Protein AF-A0A4R5F0Q5-F1 (afdb_monomer)

Secondary structure (DSSP, 8-state):
-----HHHHHHHHHHHHTT----TT--HHHHHHHHHHHHHHHHHHHHH-SS--------------S-PPPPSEEEEEE--TT-EEETTEEE-SS-EEEEGGGS-HHHHHHHHT-TTSEEEEEE------

Mean predicted aligned error: 18.65 Å

pLDDT: mean 73.97, std 16.27, range [37.03, 89.62]

Foldseek 3Di:
DPDDPPLQVVLVVLCVVLVNDDDPPDDSVVSNVSSVVSVVVVVVVVVVPPDDDDDDDDPPDDPPDPPDPDQQKKKWKAADQVWDDAPNDIHHRDIDIGRVVNADPVRVCRRVVDPRMDIDMDGDPSPPD

Nearest PDB structures (foldseek):
  8yqt-assembly1_J  TM=2.296E-01  e=1.063E+00  African swine fever virus
  7eyd-assembly1_N1  TM=4.044E-01  e=6.297E+00  Nostoc sp. PCC 7120 = FACHB-418
  8q6o-assembly1_G  TM=2.736E-01  e=4.583E+00  Xenopus laevis

Structure (mmCIF, N/CA/C/O backbone):
data_AF-A0A4R5F0Q5-F1
#
_entry.id   AF-A0A4R5F0Q5-F1
#
loop_
_atom_site.group_PDB
_atom_site.id
_atom_site.type_symbol
_atom_site.label_atom_id
_atom_site.label_alt_id
_atom_site.label_comp_id
_atom_site.label_asym_id
_atom_site.label_entity_id
_atom_site.label_seq_id
_atom_site.pdbx_PDB_ins_code
_atom_site.Cartn_x
_atom_site.Cartn_y
_atom_site.Cartn_z
_atom_site.occupancy
_atom_site.B_iso_or_equiv
_atom_site.auth_seq_id
_atom_site.auth_comp_id
_atom_site.auth_asym_id
_atom_site.auth_atom_id
_atom_site.pdbx_PDB_model_num
ATOM 1 N N . MET A 1 1 ? 0.676 46.590 -4.487 1.00 43.91 1 MET A N 1
ATOM 2 C CA . MET A 1 1 ? 1.386 45.470 -5.131 1.00 43.91 1 MET A CA 1
ATOM 3 C C . MET A 1 1 ? 2.520 45.121 -4.191 1.00 43.91 1 MET A C 1
ATOM 5 O O . MET A 1 1 ? 3.471 45.879 -4.138 1.00 43.91 1 MET A O 1
ATOM 9 N N . ALA A 1 2 ? 2.325 44.136 -3.313 1.00 48.00 2 ALA A N 1
ATOM 10 C CA . ALA A 1 2 ? 3.338 43.789 -2.321 1.00 48.00 2 ALA A CA 1
ATOM 11 C C . ALA A 1 2 ? 4.370 42.892 -3.002 1.00 48.00 2 ALA A C 1
ATOM 13 O O . ALA A 1 2 ? 4.020 41.847 -3.553 1.00 48.00 2 ALA A O 1
ATOM 14 N N . GLU A 1 3 ? 5.596 43.390 -3.038 1.00 55.53 3 GLU A N 1
ATOM 15 C CA . GLU A 1 3 ? 6.755 42.827 -3.711 1.00 55.53 3 GLU A CA 1
ATOM 16 C C . GLU A 1 3 ? 7.048 41.437 -3.138 1.00 55.53 3 GLU A C 1
ATOM 18 O O . GLU A 1 3 ? 7.579 41.294 -2.038 1.00 55.53 3 GLU A O 1
ATOM 23 N N . LYS A 1 4 ? 6.652 40.389 -3.868 1.00 63.31 4 LYS A N 1
ATOM 24 C CA . LYS A 1 4 ? 7.186 39.049 -3.630 1.00 63.31 4 LYS A CA 1
ATOM 25 C C . LYS A 1 4 ? 8.681 39.121 -3.936 1.00 63.31 4 LYS A C 1
ATOM 27 O O . LYS A 1 4 ? 9.042 39.487 -5.052 1.00 63.31 4 LYS A O 1
ATOM 32 N N . SER A 1 5 ? 9.526 38.787 -2.968 1.00 72.00 5 SER A N 1
ATOM 33 C CA . SER A 1 5 ? 10.973 38.697 -3.174 1.00 72.00 5 SER A CA 1
ATOM 34 C C . SER A 1 5 ? 11.274 37.753 -4.343 1.00 72.00 5 SER A C 1
ATOM 36 O O . SER A 1 5 ? 10.638 36.705 -4.458 1.00 72.00 5 SER A O 1
ATOM 38 N N . GLU A 1 6 ? 12.237 38.099 -5.197 1.00 78.19 6 GLU A N 1
ATOM 39 C CA . GLU A 1 6 ? 12.574 37.339 -6.416 1.00 78.19 6 GLU A CA 1
ATOM 40 C C . GLU A 1 6 ? 12.812 35.848 -6.119 1.00 78.19 6 GLU A C 1
ATOM 42 O O . GLU A 1 6 ? 12.262 34.985 -6.799 1.00 78.19 6 GLU A O 1
ATOM 47 N N . ALA A 1 7 ? 13.479 35.551 -4.999 1.00 77.56 7 ALA A N 1
ATOM 48 C CA . ALA A 1 7 ? 13.710 34.190 -4.513 1.00 77.56 7 ALA A CA 1
ATOM 49 C C . ALA A 1 7 ? 12.417 33.371 -4.314 1.00 77.56 7 ALA A C 1
ATOM 51 O O . ALA A 1 7 ? 12.376 32.175 -4.596 1.00 77.56 7 ALA A O 1
ATOM 52 N N . ARG A 1 8 ? 11.325 34.001 -3.862 1.00 82.19 8 ARG A N 1
ATOM 53 C CA . ARG A 1 8 ? 10.027 33.331 -3.691 1.00 82.19 8 ARG A CA 1
ATOM 54 C C . ARG A 1 8 ? 9.367 33.054 -5.040 1.00 82.19 8 ARG A C 1
ATOM 56 O O . ARG A 1 8 ? 8.777 31.994 -5.215 1.00 82.19 8 ARG A O 1
ATOM 63 N N . ILE A 1 9 ? 9.501 33.961 -6.007 1.00 83.69 9 ILE A N 1
ATOM 64 C CA . ILE A 1 9 ? 8.962 33.785 -7.366 1.00 83.69 9 ILE A CA 1
ATOM 65 C C . ILE A 1 9 ? 9.671 32.626 -8.079 1.00 83.69 9 ILE A C 1
ATOM 67 O O . ILE A 1 9 ? 9.016 31.816 -8.736 1.00 83.69 9 ILE A O 1
ATOM 71 N N . GLU A 1 10 ? 10.989 32.507 -7.924 1.00 85.25 10 GLU A N 1
ATOM 72 C CA . GLU A 1 10 ? 11.766 31.400 -8.492 1.00 85.25 10 GLU A CA 1
ATOM 73 C C . GLU A 1 10 ? 11.351 30.048 -7.901 1.00 85.25 10 GLU A C 1
ATOM 75 O O . GLU A 1 10 ? 11.159 29.083 -8.643 1.00 85.25 10 GLU A O 1
ATOM 80 N N . LEU A 1 11 ? 11.150 29.984 -6.580 1.00 83.12 11 LEU A N 1
ATOM 81 C CA . LEU A 1 11 ? 10.667 28.779 -5.908 1.00 83.12 11 LEU A CA 1
ATOM 82 C C . LEU A 1 11 ? 9.247 28.405 -6.343 1.00 83.12 11 LEU A C 1
ATOM 84 O O . LEU A 1 11 ? 8.992 27.239 -6.627 1.00 83.12 11 LEU A O 1
ATOM 88 N N . GLU A 1 12 ? 8.336 29.375 -6.462 1.00 84.50 12 GLU A N 1
ATOM 89 C CA . GLU A 1 12 ? 6.975 29.138 -6.965 1.00 84.50 12 GLU A CA 1
ATOM 90 C C . GLU A 1 12 ? 6.999 28.666 -8.427 1.0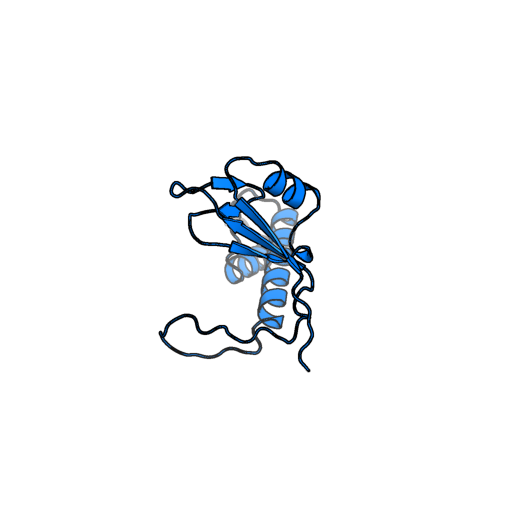0 84.50 12 GLU A C 1
ATOM 92 O O . GLU A 1 12 ? 6.284 27.735 -8.786 1.00 84.50 12 GLU A O 1
ATOM 97 N N . THR A 1 13 ? 7.864 29.242 -9.265 1.00 87.62 13 THR A N 1
ATOM 98 C CA . THR A 1 13 ? 8.016 28.847 -10.675 1.00 87.62 13 THR A CA 1
ATOM 99 C C . THR A 1 13 ? 8.541 27.422 -10.801 1.00 87.62 13 THR A C 1
ATOM 101 O O . THR A 1 13 ? 7.998 26.639 -11.578 1.00 87.62 13 THR A O 1
ATOM 104 N N . ARG A 1 14 ? 9.561 27.053 -10.015 1.00 83.25 14 ARG A N 1
ATOM 105 C CA . ARG A 1 14 ? 10.086 25.681 -9.988 1.00 83.25 14 ARG A CA 1
ATOM 106 C C . ARG A 1 14 ? 9.071 24.695 -9.415 1.00 83.25 14 ARG A C 1
ATOM 108 O O . ARG A 1 14 ? 8.925 23.610 -9.963 1.00 83.25 14 ARG A O 1
ATOM 115 N N . ALA A 1 15 ? 8.328 25.084 -8.378 1.00 86.31 15 ALA A N 1
ATOM 116 C CA . ALA A 1 15 ? 7.236 24.278 -7.841 1.00 86.31 15 ALA A CA 1
ATOM 117 C C . ALA A 1 15 ? 6.164 24.031 -8.905 1.00 86.31 15 ALA A C 1
ATOM 119 O O . ALA A 1 15 ? 5.755 22.896 -9.099 1.00 86.31 15 ALA A O 1
ATOM 120 N N . HIS A 1 16 ? 5.759 25.063 -9.645 1.00 87.25 16 HIS A N 1
ATOM 121 C CA . HIS A 1 16 ? 4.804 24.924 -10.741 1.00 87.25 16 HIS A CA 1
ATOM 122 C 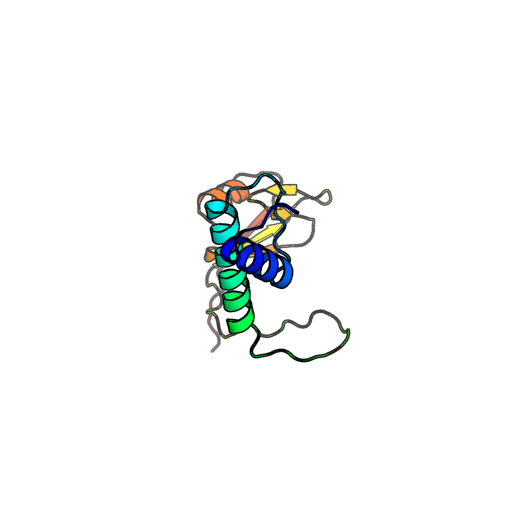C . HIS A 1 16 ? 5.342 24.076 -11.898 1.00 87.25 16 HIS A C 1
ATOM 124 O O . HIS A 1 16 ? 4.591 23.274 -12.441 1.00 87.25 16 HIS A O 1
ATOM 130 N N . ALA A 1 17 ? 6.623 24.219 -12.252 1.00 86.75 17 ALA A N 1
ATOM 131 C CA . ALA A 1 17 ? 7.258 23.417 -13.299 1.00 86.75 17 ALA A CA 1
ATOM 132 C C . ALA A 1 17 ? 7.313 21.922 -12.945 1.00 86.75 17 ALA A C 1
ATOM 134 O O . ALA A 1 17 ? 7.221 21.082 -13.833 1.00 86.75 17 ALA A O 1
ATOM 135 N N . LEU A 1 18 ? 7.435 21.605 -11.655 1.00 83.81 18 LEU A N 1
ATOM 136 C CA . LEU A 1 18 ? 7.439 20.244 -11.114 1.00 83.81 18 LEU A CA 1
ATOM 137 C C . LEU A 1 18 ? 6.049 19.797 -10.616 1.00 83.81 18 LEU A C 1
ATOM 139 O O . LEU A 1 18 ? 5.937 18.778 -9.943 1.00 83.81 18 LEU A O 1
ATOM 143 N N . GLU A 1 19 ? 5.001 20.586 -10.885 1.00 84.31 19 GLU A N 1
ATOM 144 C CA . GLU A 1 19 ? 3.620 20.388 -10.411 1.00 84.31 19 GLU A CA 1
ATOM 145 C C . GLU A 1 19 ? 3.478 20.165 -8.888 1.00 84.31 19 GLU A C 1
ATOM 147 O O . GLU A 1 19 ? 2.510 19.586 -8.386 1.00 84.31 19 GLU A O 1
ATOM 152 N N . VAL A 1 20 ? 4.426 20.691 -8.113 1.00 82.94 20 VAL A N 1
ATOM 153 C CA . VAL A 1 20 ? 4.453 20.613 -6.655 1.00 82.94 20 VAL A CA 1
ATOM 154 C C . VAL A 1 20 ? 3.387 21.523 -6.072 1.00 82.94 20 VAL A C 1
ATOM 156 O O . VAL A 1 20 ? 3.438 22.752 -6.159 1.00 82.94 20 VAL A O 1
ATOM 159 N N . LYS A 1 21 ? 2.418 20.912 -5.396 1.00 87.44 21 LYS A N 1
ATOM 160 C CA . LYS A 1 21 ? 1.322 21.639 -4.761 1.00 87.44 21 LYS A CA 1
ATOM 161 C C . LYS A 1 21 ? 1.791 22.322 -3.473 1.00 87.44 21 LYS A C 1
ATOM 163 O O . LYS A 1 21 ? 2.213 21.665 -2.519 1.00 87.44 21 LYS A O 1
ATOM 168 N N . PHE A 1 22 ? 1.647 23.644 -3.406 1.00 81.81 22 PHE A N 1
ATOM 169 C CA . PHE A 1 22 ? 1.966 24.431 -2.215 1.00 81.81 22 PHE A CA 1
ATOM 170 C C . PHE A 1 22 ? 0.793 25.318 -1.780 1.00 81.81 22 PHE A C 1
ATOM 172 O O . PHE A 1 22 ? 0.017 25.814 -2.593 1.00 81.81 22 PHE A O 1
ATOM 179 N N . ALA A 1 23 ? 0.625 25.474 -0.465 1.00 84.00 23 ALA A N 1
ATOM 180 C CA . ALA A 1 23 ? -0.392 26.352 0.109 1.00 84.00 23 ALA A CA 1
ATOM 181 C C . ALA A 1 23 ? 0.139 27.790 0.164 1.00 84.00 23 ALA A C 1
ATOM 183 O O . ALA A 1 23 ? 1.308 27.986 0.468 1.00 84.00 23 ALA A O 1
ATOM 184 N N . ALA A 1 24 ? -0.708 28.802 -0.037 1.00 74.69 24 ALA A N 1
ATOM 185 C CA . ALA A 1 24 ? -0.278 30.210 -0.032 1.00 74.69 24 ALA A CA 1
ATOM 186 C C . ALA A 1 24 ? 0.367 30.673 1.297 1.00 74.69 24 ALA A C 1
ATOM 188 O O . ALA A 1 24 ? 1.102 31.654 1.313 1.00 74.69 24 ALA A O 1
ATOM 189 N N . ASN A 1 25 ? 0.133 29.941 2.391 1.00 83.31 25 ASN A N 1
ATOM 190 C CA . ASN A 1 25 ? 0.591 30.273 3.745 1.00 83.31 25 ASN A CA 1
ATOM 191 C C . ASN A 1 25 ? 1.878 29.522 4.144 1.00 83.31 25 ASN A C 1
ATOM 193 O O . ASN A 1 25 ? 2.234 29.487 5.319 1.00 83.31 25 ASN A O 1
ATOM 197 N N . IL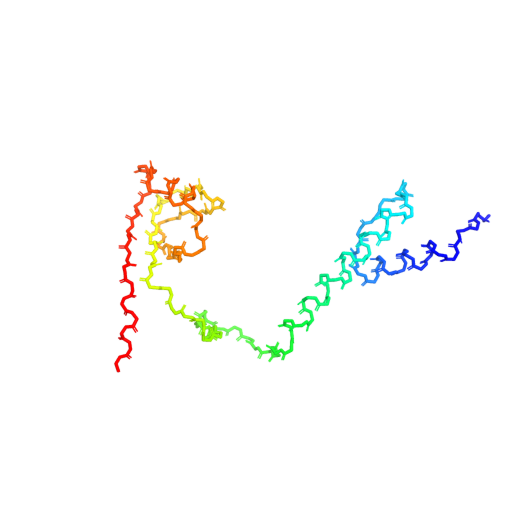E A 1 26 ? 2.522 28.834 3.200 1.00 81.50 26 ILE A N 1
ATOM 198 C CA . ILE A 1 26 ? 3.718 28.027 3.454 1.00 81.50 26 ILE A CA 1
ATOM 199 C C . ILE A 1 26 ? 4.980 28.896 3.531 1.00 81.50 26 ILE A C 1
ATOM 201 O O . ILE A 1 26 ? 5.162 29.803 2.715 1.00 81.50 26 ILE A O 1
ATOM 205 N N . GLY A 1 27 ? 5.868 28.604 4.484 1.00 82.19 27 GLY A N 1
ATOM 206 C CA . GLY A 1 27 ? 7.168 29.272 4.599 1.00 82.19 27 GLY A CA 1
ATOM 207 C C . GLY A 1 27 ? 8.094 28.971 3.416 1.00 82.19 27 GLY A C 1
ATOM 208 O O . GLY A 1 27 ? 7.962 27.930 2.769 1.00 82.19 27 GLY A O 1
ATOM 209 N N . ASP A 1 28 ? 9.018 29.892 3.125 1.00 81.12 28 ASP A N 1
ATOM 210 C CA . ASP A 1 28 ? 9.993 29.773 2.025 1.00 81.12 28 ASP A CA 1
ATOM 211 C C . ASP A 1 28 ? 10.854 28.512 2.149 1.00 81.12 28 ASP A C 1
ATOM 213 O O . ASP A 1 28 ? 11.073 27.815 1.161 1.00 81.12 28 ASP A O 1
ATOM 217 N N . GLU A 1 29 ? 11.249 28.159 3.374 1.00 82.44 29 GLU A N 1
ATOM 218 C CA . GLU A 1 29 ? 12.039 26.958 3.669 1.00 82.44 29 GLU A CA 1
ATOM 219 C C . GLU A 1 29 ? 11.301 25.671 3.273 1.00 82.44 29 GLU A C 1
ATOM 221 O O . GLU A 1 29 ? 11.864 24.790 2.626 1.00 82.44 29 GLU A O 1
ATOM 226 N N . THR A 1 30 ? 10.008 25.571 3.593 1.00 84.56 30 THR A N 1
ATOM 227 C CA . THR A 1 30 ? 9.210 24.381 3.264 1.00 84.56 30 THR A CA 1
ATOM 228 C C . THR A 1 30 ? 8.870 24.317 1.774 1.00 84.56 30 THR A C 1
ATOM 230 O O . THR A 1 30 ? 8.757 23.226 1.217 1.00 84.56 30 THR A O 1
ATOM 233 N N . LEU A 1 31 ? 8.708 25.467 1.109 1.00 84.38 31 LEU A N 1
ATOM 234 C CA . LEU A 1 31 ? 8.536 25.507 -0.344 1.00 84.38 31 LEU A CA 1
ATOM 235 C C . LEU A 1 31 ? 9.812 25.036 -1.053 1.00 84.38 31 LEU A C 1
ATOM 237 O O . LEU A 1 31 ? 9.728 24.190 -1.939 1.00 84.38 31 LEU A O 1
ATOM 241 N N . ALA A 1 32 ? 10.980 25.521 -0.623 1.00 85.56 32 ALA A N 1
ATOM 242 C CA . ALA A 1 32 ? 12.272 25.109 -1.165 1.00 85.56 32 ALA A CA 1
ATOM 243 C C . ALA A 1 32 ? 12.507 23.602 -1.011 1.00 85.56 32 ALA A C 1
ATOM 245 O O . ALA A 1 32 ? 12.884 22.945 -1.978 1.00 85.56 32 ALA A O 1
ATOM 246 N N . GLN A 1 33 ? 12.195 23.041 0.161 1.00 86.19 33 GLN A N 1
ATOM 247 C CA . GLN A 1 33 ? 12.352 21.611 0.416 1.00 86.19 33 GLN A CA 1
ATOM 248 C C . GLN A 1 33 ? 11.505 20.750 -0.530 1.00 86.19 33 GLN A C 1
ATOM 250 O O . GLN A 1 33 ? 12.006 19.781 -1.089 1.00 86.19 33 GLN A O 1
ATOM 255 N N . ARG A 1 34 ? 10.243 21.123 -0.779 1.00 86.19 34 ARG A N 1
ATOM 256 C CA . ARG A 1 34 ? 9.373 20.359 -1.691 1.00 86.19 34 ARG A CA 1
ATOM 257 C C . ARG A 1 34 ? 9.760 20.501 -3.156 1.00 86.19 34 ARG A C 1
ATOM 259 O O . ARG A 1 34 ? 9.606 19.558 -3.920 1.00 86.19 34 ARG A O 1
ATOM 266 N N . VAL A 1 35 ? 10.239 21.680 -3.549 1.00 86.44 35 VAL A N 1
ATOM 267 C CA . VAL A 1 35 ? 10.785 21.901 -4.893 1.00 86.44 35 VAL A CA 1
ATOM 268 C C . VAL A 1 35 ? 12.017 21.031 -5.114 1.00 86.44 35 VAL A C 1
ATOM 270 O O . VAL A 1 35 ? 12.164 20.455 -6.186 1.00 86.44 35 VAL A O 1
ATOM 273 N N . GLN A 1 36 ? 12.886 20.926 -4.109 1.00 84.56 36 GLN A N 1
ATOM 274 C CA . GLN A 1 36 ? 14.094 20.118 -4.190 1.00 84.56 36 GLN A CA 1
ATOM 275 C C . GLN A 1 36 ? 13.778 18.620 -4.228 1.00 84.56 36 GLN A C 1
ATOM 277 O O . GLN A 1 36 ? 14.233 17.945 -5.142 1.00 84.56 36 GLN A O 1
ATOM 282 N N . GLU A 1 37 ? 12.903 18.140 -3.344 1.00 84.19 37 GLU A N 1
ATOM 283 C CA . GLU A 1 37 ? 12.464 16.739 -3.324 1.00 84.19 37 GLU A CA 1
ATOM 284 C C . GLU A 1 37 ? 11.810 16.324 -4.654 1.00 84.19 37 GLU A C 1
ATOM 286 O O . GLU A 1 37 ? 12.096 15.257 -5.193 1.00 84.19 37 GLU A O 1
ATOM 291 N N . ALA A 1 38 ? 10.987 17.195 -5.246 1.00 84.00 38 ALA A N 1
ATOM 292 C CA . ALA A 1 38 ? 10.386 16.927 -6.549 1.00 84.00 38 ALA A CA 1
ATOM 293 C C . ALA A 1 38 ? 11.391 17.004 -7.708 1.00 84.00 38 ALA A C 1
ATOM 295 O O . ALA A 1 38 ? 11.250 16.271 -8.686 1.00 84.00 38 ALA A O 1
ATOM 296 N N . ALA A 1 39 ? 12.409 17.866 -7.616 1.00 79.31 39 ALA A N 1
ATOM 297 C CA . ALA A 1 39 ? 13.480 17.922 -8.607 1.00 79.31 39 ALA A CA 1
ATOM 298 C C . ALA A 1 39 ? 14.335 16.646 -8.565 1.00 79.31 39 ALA A C 1
ATOM 300 O O . ALA A 1 39 ? 14.683 16.116 -9.617 1.00 79.31 3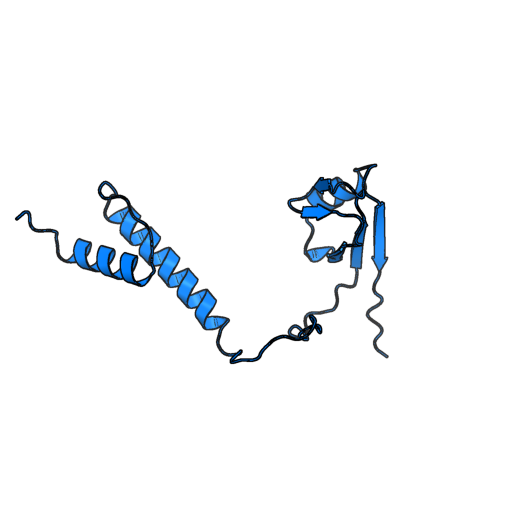9 ALA A O 1
ATOM 301 N N . GLU A 1 40 ? 14.624 16.132 -7.368 1.00 78.75 40 GLU A N 1
ATOM 302 C CA . GLU A 1 40 ? 15.336 14.867 -7.165 1.00 78.75 40 GLU A CA 1
ATOM 303 C C . GLU A 1 40 ? 14.500 13.676 -7.647 1.00 78.75 40 GLU A C 1
ATOM 305 O O . GLU A 1 40 ? 15.007 12.853 -8.403 1.00 78.75 40 GLU A O 1
ATOM 310 N N . ALA A 1 41 ? 13.199 13.632 -7.340 1.00 76.25 41 ALA A N 1
ATOM 311 C CA . ALA A 1 41 ? 12.295 12.597 -7.850 1.00 76.25 41 ALA A CA 1
ATOM 312 C C . ALA A 1 41 ? 12.182 12.612 -9.387 1.00 76.25 41 ALA A C 1
ATOM 314 O O . ALA A 1 41 ? 12.145 11.559 -10.026 1.00 76.25 41 ALA A O 1
ATOM 315 N N . ALA A 1 42 ? 12.166 13.799 -10.005 1.00 69.81 42 ALA A N 1
ATOM 316 C CA . ALA A 1 42 ? 12.173 13.930 -11.460 1.00 69.81 42 ALA A CA 1
ATOM 317 C C . ALA A 1 42 ? 13.509 13.472 -12.075 1.00 69.81 42 ALA A C 1
ATOM 319 O O . ALA A 1 42 ? 13.509 12.877 -13.151 1.00 69.81 42 ALA A O 1
ATOM 320 N N . GLN A 1 43 ? 14.641 13.708 -11.401 1.00 64.62 43 GLN A N 1
ATOM 321 C CA . GLN A 1 43 ? 15.951 13.223 -11.848 1.00 64.62 43 GLN A CA 1
ATOM 322 C C . GLN A 1 43 ? 16.119 11.709 -11.673 1.00 64.62 43 GLN A C 1
ATOM 324 O O . GLN A 1 43 ? 16.681 11.069 -12.560 1.00 64.62 43 GLN A O 1
ATOM 329 N N . ASP A 1 44 ? 15.580 11.130 -10.602 1.00 58.38 44 ASP A N 1
ATOM 330 C CA . ASP A 1 44 ? 15.556 9.679 -10.376 1.00 58.38 44 ASP A CA 1
ATOM 331 C C . ASP A 1 44 ? 14.675 8.962 -11.420 1.00 58.38 44 ASP A C 1
ATOM 333 O O . ASP A 1 44 ? 15.049 7.934 -11.994 1.00 58.38 44 ASP A O 1
ATOM 337 N N . THR A 1 45 ? 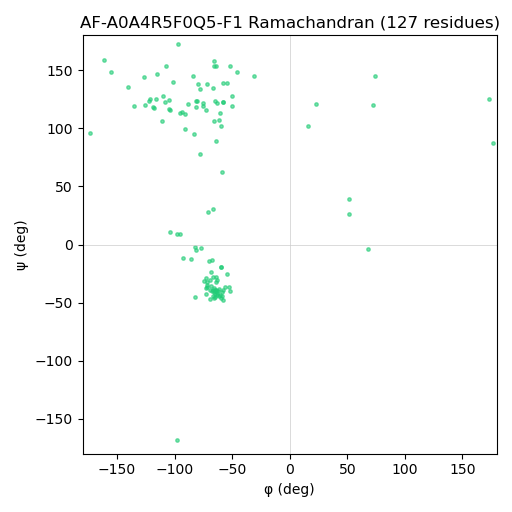13.555 9.594 -11.793 1.00 54.97 45 THR A N 1
ATOM 338 C CA . THR A 1 45 ? 12.684 9.118 -12.879 1.00 54.97 45 THR A CA 1
ATOM 339 C C . THR A 1 45 ? 13.354 9.267 -14.255 1.00 54.97 45 THR A C 1
ATOM 341 O O . THR A 1 45 ? 13.266 8.362 -15.078 1.00 54.97 45 THR A O 1
ATOM 344 N N . ALA A 1 46 ? 14.086 10.359 -14.514 1.00 48.06 46 ALA A N 1
ATOM 345 C CA . ALA A 1 46 ? 14.788 10.578 -15.786 1.00 48.06 46 ALA A CA 1
ATOM 346 C C . ALA A 1 46 ? 16.032 9.685 -15.965 1.00 48.06 46 ALA A C 1
ATOM 348 O O . ALA A 1 46 ? 16.367 9.327 -17.094 1.00 48.06 46 ALA A O 1
ATOM 349 N N . ALA A 1 47 ? 16.695 9.279 -14.877 1.00 47.47 47 ALA A N 1
ATOM 350 C CA . ALA A 1 47 ? 17.737 8.250 -14.923 1.00 47.47 47 ALA A CA 1
ATOM 351 C C . ALA A 1 47 ? 17.165 6.857 -15.257 1.00 47.47 47 ALA A C 1
ATOM 353 O O . ALA A 1 47 ? 17.879 6.019 -15.807 1.00 47.47 47 ALA A O 1
ATOM 354 N N . SER A 1 48 ? 15.871 6.642 -14.993 1.00 45.53 48 SER A N 1
ATOM 355 C CA . SER A 1 48 ? 15.149 5.400 -15.293 1.00 45.53 48 SER A CA 1
ATOM 356 C C . SER A 1 48 ? 14.435 5.398 -16.659 1.00 45.53 48 SER A C 1
ATOM 358 O O . SER A 1 48 ? 14.022 4.335 -17.114 1.00 45.53 48 SER A O 1
ATOM 360 N N . ASP A 1 49 ? 14.323 6.545 -17.346 1.00 42.59 49 ASP A N 1
ATOM 361 C CA . ASP A 1 49 ? 13.554 6.701 -18.601 1.00 42.59 49 ASP A CA 1
ATOM 362 C C . ASP A 1 49 ? 14.418 6.765 -19.882 1.00 42.59 49 ASP A C 1
ATOM 364 O O . ASP A 1 49 ? 13.925 7.001 -20.984 1.00 42.59 49 ASP A O 1
ATOM 368 N N . ALA A 1 50 ? 15.720 6.463 -19.803 1.00 40.38 50 ALA A N 1
ATOM 369 C CA . ALA A 1 50 ? 16.582 6.326 -20.988 1.00 40.38 50 ALA A CA 1
ATOM 370 C C . ALA A 1 50 ? 16.299 5.061 -21.833 1.00 40.38 50 ALA A C 1
ATOM 372 O O . ALA A 1 50 ? 17.178 4.561 -22.540 1.00 40.38 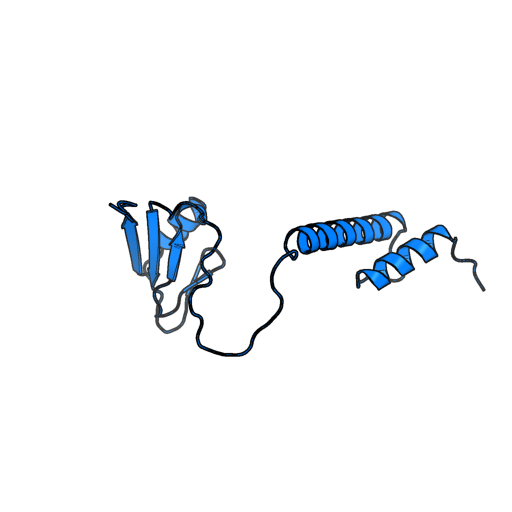50 ALA A O 1
ATOM 373 N N . GLY A 1 51 ? 15.073 4.546 -21.817 1.00 46.50 51 GLY A N 1
ATOM 374 C CA . GLY A 1 51 ? 14.678 3.495 -22.732 1.00 46.50 51 GLY A CA 1
ATOM 375 C C . GLY A 1 51 ? 13.271 2.997 -22.502 1.00 46.50 51 GLY A C 1
ATOM 376 O O . GLY A 1 51 ? 13.125 1.972 -21.858 1.00 46.50 51 GLY A O 1
ATOM 377 N N . GLN A 1 52 ? 12.274 3.641 -23.113 1.00 42.50 52 GLN A N 1
ATOM 378 C CA . GLN A 1 52 ? 11.148 2.947 -23.757 1.00 42.50 52 GLN A CA 1
ATOM 379 C C . GLN A 1 52 ? 10.248 3.933 -24.516 1.00 42.50 52 GLN A C 1
ATOM 381 O O . GLN A 1 52 ? 9.314 4.525 -23.986 1.00 42.50 52 GLN A O 1
ATOM 386 N N . SER A 1 53 ? 10.502 4.058 -25.820 1.00 44.28 53 SER A N 1
ATOM 387 C CA . SER A 1 53 ? 9.544 4.627 -26.766 1.00 44.28 53 SER A CA 1
ATOM 388 C C . SER A 1 53 ? 8.719 3.497 -27.392 1.00 44.28 53 SER A C 1
ATOM 390 O O . SER A 1 53 ? 9.263 2.682 -28.130 1.00 44.28 53 SER A O 1
ATOM 392 N N . GLY A 1 54 ? 7.415 3.487 -27.086 1.00 41.28 54 GLY A N 1
ATOM 393 C CA . GLY A 1 54 ? 6.312 3.008 -27.931 1.00 41.28 54 GLY A CA 1
ATOM 394 C C . GLY A 1 54 ? 6.127 1.498 -28.158 1.00 41.28 54 GLY A C 1
ATOM 395 O O . GLY A 1 54 ? 6.927 0.868 -28.834 1.00 41.28 54 GLY A O 1
ATOM 396 N N . ALA A 1 55 ? 4.964 0.960 -27.758 1.00 37.03 55 ALA A N 1
ATOM 397 C CA . ALA A 1 55 ? 3.929 0.479 -28.694 1.00 37.03 55 ALA A CA 1
ATOM 398 C C . ALA A 1 55 ? 2.769 -0.257 -27.984 1.00 37.03 55 ALA A C 1
ATOM 400 O O . ALA A 1 55 ? 2.958 -1.231 -27.269 1.00 37.03 55 ALA A O 1
ATOM 401 N N . ALA A 1 56 ? 1.561 0.244 -28.253 1.00 41.09 56 ALA A N 1
ATOM 402 C CA . ALA A 1 56 ? 0.294 -0.452 -28.493 1.00 41.09 56 ALA A CA 1
ATOM 403 C C . ALA A 1 56 ? 0.069 -1.893 -27.971 1.00 41.09 56 ALA A C 1
ATOM 405 O O . ALA A 1 56 ? 0.668 -2.854 -28.436 1.00 41.09 56 ALA A O 1
ATOM 406 N N . GLY A 1 57 ? -0.975 -2.001 -27.140 1.00 49.81 57 GLY A N 1
ATOM 407 C CA . GLY A 1 57 ? -1.923 -3.112 -27.002 1.00 49.81 57 GLY A CA 1
ATOM 408 C C . GLY A 1 57 ? -1.576 -4.475 -27.606 1.00 49.81 57 GLY A C 1
ATOM 409 O O . GLY A 1 57 ? -1.849 -4.737 -28.771 1.00 49.81 57 GLY A O 1
ATOM 410 N N . ALA A 1 58 ? -1.156 -5.386 -26.740 1.00 39.72 58 ALA A N 1
ATOM 411 C CA . ALA A 1 58 ? -1.458 -6.814 -26.760 1.00 39.72 58 ALA A CA 1
ATOM 412 C C . ALA A 1 58 ? -1.169 -7.336 -25.341 1.00 39.72 58 ALA A C 1
ATOM 414 O O . ALA A 1 58 ? -0.483 -6.652 -24.588 1.00 39.72 58 ALA A O 1
ATOM 415 N N . ALA A 1 59 ? -1.756 -8.475 -24.959 1.00 43.84 59 ALA A N 1
ATOM 416 C CA . ALA A 1 59 ? -1.626 -9.143 -23.654 1.00 43.84 59 ALA A CA 1
ATOM 417 C C . ALA A 1 59 ? -0.255 -8.941 -22.975 1.00 43.84 59 ALA A C 1
ATOM 419 O O . ALA A 1 59 ? 0.736 -8.917 -23.705 1.00 43.84 59 ALA A O 1
ATOM 420 N N . PRO A 1 60 ? -0.169 -8.841 -21.629 1.00 48.97 60 PRO A N 1
ATOM 421 C CA . PRO A 1 60 ? 1.109 -8.676 -20.946 1.00 48.97 60 PRO A CA 1
ATOM 422 C C . PRO A 1 60 ? 1.965 -9.921 -21.190 1.00 48.97 60 PRO A C 1
ATOM 424 O O . PRO A 1 60 ? 1.911 -10.903 -20.456 1.00 48.97 60 PRO A O 1
ATOM 427 N N . GLN A 1 61 ? 2.724 -9.891 -22.278 1.00 41.44 61 GLN A N 1
ATOM 428 C CA . GLN A 1 61 ? 3.923 -10.677 -22.427 1.00 41.44 61 GLN A CA 1
ATOM 429 C C . GLN A 1 61 ? 4.893 -10.105 -21.398 1.00 41.44 61 GLN A C 1
ATOM 431 O O . GLN A 1 61 ? 4.980 -8.877 -21.279 1.00 41.44 61 GLN A O 1
ATOM 436 N N . PRO A 1 62 ? 5.587 -10.954 -20.630 1.00 51.59 62 PRO A N 1
ATOM 437 C CA . PRO A 1 62 ? 6.558 -10.472 -19.675 1.00 51.59 62 PRO A CA 1
ATOM 438 C C . PRO A 1 62 ? 7.622 -9.721 -20.473 1.00 51.59 62 PRO A C 1
ATOM 440 O O . PRO A 1 62 ? 8.341 -10.307 -21.281 1.00 51.59 62 PRO A O 1
ATOM 443 N N . THR A 1 63 ? 7.696 -8.406 -20.283 1.00 50.53 63 THR A N 1
ATOM 444 C CA . THR A 1 63 ? 8.934 -7.672 -20.521 1.00 50.53 63 THR A CA 1
ATOM 445 C C . THR A 1 63 ? 10.011 -8.434 -19.761 1.00 50.53 63 THR A C 1
ATOM 447 O O . THR A 1 63 ? 9.846 -8.591 -18.546 1.00 50.53 63 THR A O 1
ATOM 450 N N . PRO A 1 64 ? 11.058 -8.963 -20.419 1.00 50.06 64 PRO A N 1
ATOM 451 C CA . PRO A 1 64 ? 12.185 -9.484 -19.677 1.00 50.06 64 PRO A CA 1
ATOM 452 C C . PRO A 1 64 ? 12.735 -8.289 -18.906 1.00 50.06 64 PRO A C 1
ATOM 454 O O . PRO A 1 64 ? 13.250 -7.334 -19.490 1.00 50.06 64 PRO A O 1
ATOM 457 N N . LEU A 1 65 ? 12.500 -8.306 -17.594 1.00 58.47 65 LEU A N 1
ATOM 458 C CA . LEU A 1 65 ? 13.186 -7.433 -16.665 1.00 58.47 65 LEU A CA 1
ATOM 459 C C . LEU A 1 65 ? 14.695 -7.589 -16.916 1.00 58.47 65 LEU A C 1
ATOM 461 O O . LEU A 1 65 ? 15.120 -8.640 -17.414 1.00 58.47 65 LEU A O 1
ATOM 465 N N . PRO A 1 66 ? 15.511 -6.564 -16.610 1.00 51.69 66 PRO A N 1
ATOM 466 C CA . PRO A 1 66 ? 16.956 -6.755 -16.553 1.00 51.69 66 PRO A CA 1
ATOM 467 C C . PRO A 1 66 ? 17.256 -8.033 -15.765 1.00 51.69 66 PRO A C 1
ATOM 469 O O . PRO A 1 66 ? 16.465 -8.392 -14.897 1.00 51.69 66 PRO A O 1
ATOM 472 N N . ASP A 1 67 ? 18.344 -8.709 -16.133 1.00 56.09 67 ASP A N 1
ATOM 473 C CA . ASP A 1 67 ? 18.841 -9.992 -15.614 1.00 56.09 67 ASP A CA 1
ATOM 474 C C . ASP A 1 67 ? 19.120 -9.916 -14.098 1.00 56.09 67 ASP A C 1
ATOM 476 O O . ASP A 1 67 ? 20.257 -9.957 -13.630 1.00 56.09 67 ASP A O 1
ATOM 480 N N . LEU A 1 68 ? 18.068 -9.668 -13.321 1.00 54.22 68 LEU A N 1
ATOM 481 C CA . LEU A 1 68 ? 18.049 -9.795 -11.886 1.00 54.22 68 LEU A CA 1
ATOM 482 C C . LEU A 1 68 ? 18.076 -11.294 -11.611 1.00 54.22 68 LEU A C 1
ATOM 484 O O . LEU A 1 68 ? 17.374 -12.049 -12.295 1.00 54.22 68 LEU A O 1
ATOM 488 N N . PRO A 1 69 ? 18.871 -11.727 -10.622 1.00 59.72 69 PRO A N 1
ATOM 489 C CA . PRO A 1 69 ? 18.876 -13.118 -10.212 1.00 59.72 69 PRO A CA 1
ATOM 490 C C . PRO A 1 69 ? 17.431 -13.560 -9.969 1.00 59.72 69 PRO A C 1
ATOM 492 O O . PRO A 1 69 ? 16.680 -12.884 -9.265 1.00 59.72 69 PRO A O 1
ATOM 495 N N . ILE A 1 70 ? 17.028 -14.665 -10.602 1.00 60.53 70 ILE A N 1
ATOM 496 C CA . ILE A 1 70 ? 15.744 -15.291 -10.295 1.00 60.53 70 ILE A CA 1
ATOM 497 C C . ILE A 1 70 ? 15.802 -15.619 -8.799 1.00 60.53 70 ILE A C 1
ATOM 499 O O . ILE A 1 70 ? 16.734 -16.313 -8.394 1.00 60.53 70 ILE A O 1
ATOM 503 N N . PRO A 1 71 ? 14.866 -15.125 -7.973 1.00 65.62 71 PRO A N 1
ATOM 504 C CA . PRO A 1 71 ? 14.882 -15.422 -6.552 1.00 65.62 71 PRO A CA 1
ATOM 505 C C . PRO A 1 71 ? 14.816 -16.934 -6.347 1.00 65.62 71 PRO A C 1
ATOM 507 O O . PRO A 1 71 ? 13.845 -17.575 -6.756 1.00 65.62 71 PRO A O 1
ATOM 510 N N . ASP A 1 72 ? 15.811 -17.484 -5.651 1.00 73.31 72 ASP A N 1
ATOM 511 C CA . ASP A 1 72 ? 15.889 -18.914 -5.319 1.00 73.31 72 ASP A CA 1
ATOM 512 C C . ASP A 1 72 ? 14.682 -19.380 -4.481 1.00 73.31 72 ASP A C 1
ATOM 514 O O . ASP A 1 72 ? 14.360 -20.569 -4.396 1.00 73.31 72 ASP A O 1
ATOM 518 N N . GLN A 1 73 ? 13.982 -18.436 -3.841 1.00 79.00 73 GLN A N 1
ATOM 519 C CA . GLN A 1 73 ? 12.830 -18.712 -3.000 1.00 79.00 73 GLN A CA 1
ATOM 520 C C . GLN A 1 73 ? 11.678 -17.738 -3.275 1.00 79.00 73 GLN A C 1
ATOM 522 O O . GLN A 1 73 ? 11.774 -16.533 -3.030 1.00 79.00 73 GLN A O 1
ATOM 527 N N . ILE A 1 74 ? 10.541 -18.292 -3.700 1.00 87.06 74 ILE A N 1
ATOM 528 C CA . ILE A 1 74 ? 9.278 -17.565 -3.846 1.00 87.06 74 ILE A CA 1
ATOM 529 C C . ILE A 1 74 ? 8.234 -18.109 -2.869 1.00 87.06 74 ILE A C 1
ATOM 531 O O . ILE A 1 74 ? 8.171 -19.302 -2.559 1.00 87.06 74 ILE A O 1
ATOM 535 N N . MET A 1 75 ? 7.369 -17.221 -2.401 1.00 87.06 75 MET A N 1
ATOM 536 C CA . MET A 1 75 ? 6.206 -17.539 -1.596 1.00 87.06 75 MET A CA 1
ATOM 537 C C . MET A 1 75 ? 4.950 -17.283 -2.423 1.00 87.06 75 MET A C 1
ATOM 539 O O . MET A 1 75 ? 4.558 -16.142 -2.665 1.00 87.06 75 MET A O 1
ATOM 543 N N . ARG A 1 76 ? 4.309 -18.368 -2.856 1.00 89.00 76 ARG A N 1
ATOM 544 C CA . ARG A 1 76 ? 3.019 -18.329 -3.541 1.00 89.00 76 ARG A CA 1
ATOM 545 C C . ARG A 1 76 ? 1.908 -18.192 -2.513 1.00 89.00 76 ARG A C 1
ATOM 547 O O . ARG A 1 76 ? 1.773 -19.040 -1.630 1.00 89.00 76 ARG A O 1
ATOM 554 N N . VAL A 1 77 ? 1.087 -17.156 -2.647 1.00 89.62 77 VAL A N 1
ATOM 555 C CA . VAL A 1 77 ? -0.035 -16.879 -1.746 1.00 89.62 77 VAL A CA 1
ATOM 556 C C . VAL A 1 77 ? -1.338 -16.847 -2.536 1.00 89.62 77 VAL A C 1
ATOM 558 O O . VAL A 1 77 ? -1.482 -16.086 -3.490 1.00 89.62 77 VAL A O 1
ATOM 561 N N . ILE A 1 78 ? -2.308 -17.661 -2.122 1.00 89.19 78 ILE A N 1
ATOM 562 C CA . ILE A 1 78 ? -3.664 -17.689 -2.678 1.00 89.19 78 ILE A CA 1
ATOM 563 C C . ILE A 1 78 ? -4.638 -17.279 -1.578 1.00 89.19 78 ILE A C 1
ATOM 565 O O . ILE A 1 78 ? -4.662 -17.860 -0.492 1.00 89.19 78 ILE A O 1
ATOM 569 N N . GLY A 1 79 ? -5.451 -16.269 -1.859 1.00 87.75 79 GLY A N 1
ATOM 570 C CA . GLY A 1 79 ? -6.490 -15.788 -0.962 1.00 87.75 79 GLY A CA 1
ATOM 571 C C . GLY A 1 79 ? -7.878 -16.354 -1.276 1.00 87.75 79 GLY A C 1
ATOM 572 O O . GLY A 1 79 ? -8.104 -17.018 -2.290 1.00 87.75 79 GLY A O 1
ATOM 573 N N . PRO A 1 80 ? -8.864 -16.084 -0.408 1.00 87.69 80 PRO A N 1
ATOM 574 C CA . PRO A 1 80 ? -10.249 -16.442 -0.665 1.00 87.69 80 PRO A CA 1
ATOM 575 C C . PRO A 1 80 ? -10.808 -15.647 -1.853 1.00 87.69 80 PRO A C 1
ATOM 577 O O . PRO A 1 80 ? -10.383 -14.530 -2.143 1.00 87.69 80 PRO A O 1
ATOM 580 N N . LYS A 1 81 ? -11.863 -16.175 -2.488 1.00 83.81 81 LYS A N 1
ATOM 581 C CA . LYS A 1 81 ? -12.555 -15.516 -3.617 1.00 83.81 81 LYS A CA 1
ATOM 582 C C . LYS A 1 81 ? -13.038 -14.087 -3.320 1.00 83.81 81 LYS A C 1
ATOM 584 O O . LYS A 1 81 ? -13.188 -13.305 -4.248 1.00 83.81 81 LYS A O 1
ATOM 589 N N . GLY A 1 82 ? -13.279 -13.752 -2.049 1.00 81.56 82 GLY A N 1
ATOM 590 C CA . GLY A 1 82 ? -13.686 -12.408 -1.619 1.00 81.56 82 GLY A CA 1
ATOM 591 C C . GLY A 1 82 ? -12.553 -11.378 -1.562 1.00 81.56 82 GLY A C 1
ATOM 592 O O . GLY A 1 82 ? -12.818 -10.218 -1.259 1.00 81.56 82 GLY A O 1
ATOM 593 N N . GLY A 1 83 ? -11.311 -11.790 -1.831 1.00 82.19 83 GLY A N 1
ATOM 594 C CA . GLY A 1 83 ? -10.131 -10.975 -1.585 1.00 82.19 83 GLY A CA 1
ATOM 595 C C . GLY A 1 83 ? -9.795 -10.902 -0.093 1.00 82.19 83 GLY A C 1
ATOM 596 O O . GLY A 1 83 ? -10.670 -10.897 0.775 1.00 82.19 83 GLY A O 1
ATOM 597 N N . PHE A 1 84 ? -8.510 -10.850 0.230 1.00 85.81 84 PHE A N 1
ATOM 598 C CA . PHE A 1 84 ? -8.028 -10.695 1.596 1.00 85.81 84 PHE A CA 1
ATOM 599 C C . PHE A 1 84 ? -6.829 -9.757 1.628 1.00 85.81 84 PHE A C 1
ATOM 601 O O . PHE A 1 84 ? -5.946 -9.870 0.788 1.00 85.81 84 PHE A O 1
ATOM 608 N N . ARG A 1 85 ? -6.785 -8.820 2.579 1.00 86.75 85 ARG A N 1
ATOM 609 C CA . ARG A 1 85 ? -5.687 -7.849 2.688 1.00 86.75 85 ARG A CA 1
ATOM 610 C C . ARG A 1 85 ? -4.748 -8.204 3.833 1.00 86.75 85 ARG A C 1
ATOM 612 O O . ARG A 1 85 ? -5.189 -8.298 4.977 1.00 86.75 85 ARG A O 1
ATOM 619 N N . ARG A 1 86 ? -3.457 -8.355 3.534 1.00 85.44 86 ARG A N 1
ATOM 620 C CA . ARG A 1 86 ? -2.393 -8.637 4.512 1.00 85.44 86 ARG A CA 1
ATOM 621 C C . ARG A 1 86 ? -1.047 -8.157 3.969 1.00 85.44 86 ARG A C 1
ATOM 623 O O . ARG A 1 86 ? -0.869 -8.165 2.759 1.00 85.44 86 ARG A O 1
ATOM 630 N N . ALA A 1 87 ? -0.124 -7.726 4.834 1.00 80.06 87 ALA A N 1
ATOM 631 C CA . ALA A 1 87 ? 1.201 -7.239 4.412 1.00 80.06 87 ALA A CA 1
ATOM 632 C C . ALA A 1 87 ? 1.137 -6.152 3.309 1.00 80.06 87 ALA A C 1
ATOM 634 O O . ALA A 1 87 ? 1.853 -6.208 2.319 1.00 80.06 87 ALA A O 1
ATOM 635 N N . GLY A 1 88 ? 0.165 -5.230 3.396 1.00 83.00 88 GLY A N 1
ATOM 636 C CA . GLY A 1 88 ? -0.063 -4.199 2.369 1.00 83.00 88 GLY A CA 1
ATOM 637 C C . GLY A 1 88 ? -0.578 -4.710 1.011 1.00 83.00 88 GLY A C 1
ATOM 638 O O . GLY A 1 88 ? -0.914 -3.903 0.148 1.00 83.00 88 GLY A O 1
ATOM 639 N N . ARG A 1 89 ? -0.707 -6.029 0.823 1.00 83.62 89 ARG A N 1
ATOM 640 C CA . ARG A 1 89 ? -1.098 -6.685 -0.431 1.00 83.62 89 ARG A CA 1
ATOM 641 C C . ARG A 1 89 ? -2.520 -7.240 -0.338 1.00 83.62 89 ARG A C 1
ATOM 643 O O . ARG A 1 89 ? -3.030 -7.525 0.748 1.00 83.62 89 ARG A O 1
ATOM 650 N N . THR A 1 90 ? -3.191 -7.356 -1.484 1.00 87.31 90 THR A N 1
ATOM 651 C CA . THR A 1 90 ? -4.514 -7.994 -1.584 1.00 87.31 90 THR A CA 1
ATOM 652 C C . THR A 1 90 ? -4.369 -9.334 -2.292 1.00 87.31 90 THR A C 1
ATOM 654 O O . THR A 1 90 ? -3.913 -9.377 -3.427 1.00 87.31 90 THR A O 1
ATOM 657 N N . PHE A 1 91 ? -4.791 -10.410 -1.638 1.00 87.75 91 PHE A N 1
ATOM 658 C CA . PHE A 1 91 ? -4.763 -11.774 -2.147 1.00 87.75 91 PHE A CA 1
ATOM 659 C C . PHE A 1 91 ? -6.161 -12.188 -2.570 1.00 87.75 91 PHE A C 1
ATOM 661 O O . PHE A 1 91 ? -7.079 -12.241 -1.747 1.00 87.75 91 PHE A O 1
ATOM 668 N N . GLY A 1 92 ? -6.325 -12.439 -3.862 1.00 88.19 92 GLY A N 1
ATOM 669 C CA . GLY A 1 92 ? -7.549 -12.975 -4.439 1.00 88.19 92 GLY A CA 1
ATOM 670 C C . GLY A 1 92 ? -7.464 -14.487 -4.651 1.00 88.19 92 GLY A C 1
ATOM 671 O O . GLY A 1 92 ? -6.524 -15.125 -4.183 1.00 88.19 92 GLY A O 1
ATOM 672 N N . PRO A 1 93 ? -8.422 -15.064 -5.392 1.00 88.00 93 PRO A N 1
ATOM 673 C CA . PRO A 1 93 ? -8.361 -16.466 -5.801 1.00 88.00 93 PRO A CA 1
ATOM 674 C C . PRO A 1 93 ? -7.231 -16.758 -6.799 1.00 88.00 93 PRO A C 1
ATOM 676 O O . PRO A 1 93 ? -6.943 -17.925 -7.052 1.00 88.00 93 PRO A O 1
ATOM 679 N N . GLU A 1 94 ? -6.618 -15.725 -7.382 1.00 86.38 94 GLU A N 1
ATOM 680 C CA . GLU A 1 94 ? -5.441 -15.881 -8.230 1.00 86.38 94 GLU A CA 1
ATOM 681 C C . GLU A 1 94 ? -4.179 -16.083 -7.377 1.00 86.38 94 GLU A C 1
ATOM 683 O O . GLU A 1 94 ? -3.985 -15.350 -6.402 1.00 86.38 94 GLU A O 1
ATOM 688 N N . PRO A 1 95 ? -3.328 -17.069 -7.719 1.00 86.56 95 PRO A N 1
ATOM 689 C CA . PRO A 1 95 ? -2.046 -17.262 -7.060 1.00 86.56 95 PRO A CA 1
ATOM 690 C C . PRO A 1 95 ? -1.129 -16.075 -7.334 1.00 86.56 95 PRO A C 1
ATOM 692 O O . PRO A 1 95 ? -0.844 -15.753 -8.484 1.00 86.56 95 PRO A O 1
ATOM 695 N N . VAL A 1 96 ? -0.660 -15.450 -6.258 1.00 88.69 96 VAL A N 1
ATOM 696 C CA . VAL A 1 96 ? 0.316 -14.364 -6.315 1.00 88.69 96 VAL A CA 1
ATOM 697 C C . VAL A 1 96 ? 1.663 -14.919 -5.886 1.00 88.69 96 VAL A C 1
ATOM 699 O O . VAL A 1 96 ? 1.814 -15.353 -4.743 1.00 88.69 96 VAL A O 1
ATOM 702 N N . ASP A 1 97 ? 2.628 -14.899 -6.798 1.00 88.25 97 ASP A N 1
ATOM 703 C CA . ASP A 1 97 ? 4.005 -15.302 -6.526 1.00 88.25 97 ASP A CA 1
ATOM 704 C C . ASP A 1 97 ? 4.786 -14.088 -6.029 1.00 88.25 97 ASP A C 1
ATOM 706 O O . ASP A 1 97 ? 4.846 -13.058 -6.700 1.00 88.25 97 ASP A O 1
ATOM 710 N N . ILE A 1 98 ? 5.330 -14.190 -4.816 1.00 85.81 98 ILE A N 1
ATOM 711 C CA . ILE A 1 98 ? 6.075 -13.107 -4.179 1.00 85.81 98 ILE A CA 1
ATOM 712 C C . ILE A 1 98 ? 7.485 -13.599 -3.838 1.00 85.81 98 ILE A C 1
ATOM 714 O O . ILE A 1 98 ? 7.599 -14.580 -3.103 1.00 85.81 98 ILE A O 1
ATOM 718 N N . PRO A 1 99 ? 8.550 -12.935 -4.309 1.00 86.50 99 PRO A N 1
ATOM 719 C CA . PRO A 1 99 ? 9.916 -13.233 -3.882 1.00 86.50 99 PRO A CA 1
ATOM 720 C C . PRO A 1 99 ? 10.072 -13.086 -2.365 1.00 86.50 99 PRO A C 1
ATOM 722 O O . PRO A 1 99 ? 9.541 -12.140 -1.781 1.00 86.50 99 PRO A O 1
ATOM 725 N N . LEU A 1 100 ? 10.805 -13.986 -1.701 1.00 83.06 100 LEU A N 1
ATOM 726 C CA . LEU A 1 100 ? 11.056 -13.822 -0.261 1.00 83.06 100 LEU A CA 1
ATOM 727 C C . LEU A 1 100 ? 11.882 -12.569 0.052 1.00 83.06 100 LEU A C 1
ATOM 729 O O . LEU A 1 100 ? 11.719 -12.007 1.128 1.00 83.06 100 LEU A O 1
ATOM 733 N N . GLU A 1 101 ? 12.730 -12.120 -0.873 1.00 82.31 101 GLU A N 1
ATOM 734 C CA . GLU A 1 101 ? 13.505 -10.878 -0.738 1.00 82.31 101 GLU A CA 1
ATOM 735 C C . GLU A 1 101 ? 12.623 -9.620 -0.660 1.00 82.31 101 GLU A C 1
ATOM 737 O O . GLU A 1 101 ? 12.953 -8.680 0.058 1.00 82.31 101 GLU A O 1
ATOM 742 N N . ASP A 1 102 ? 11.457 -9.646 -1.313 1.00 83.31 102 ASP A N 1
ATOM 743 C CA . ASP A 1 102 ? 10.460 -8.568 -1.302 1.00 83.31 102 ASP A CA 1
ATOM 744 C C . ASP A 1 102 ? 9.544 -8.610 -0.068 1.00 83.31 102 ASP A C 1
ATOM 746 O O . ASP A 1 102 ? 8.627 -7.790 0.066 1.00 83.31 102 ASP A O 1
ATOM 750 N N . LEU A 1 103 ? 9.723 -9.605 0.804 1.00 82.19 103 LEU A N 1
ATOM 751 C CA . LEU A 1 103 ? 8.931 -9.795 2.009 1.00 82.19 103 LEU A CA 1
ATOM 752 C C . LEU A 1 103 ? 9.822 -9.715 3.238 1.00 82.19 103 LEU A C 1
ATOM 754 O O . LEU A 1 103 ? 10.660 -10.582 3.485 1.00 82.19 103 LEU A O 1
ATOM 758 N N . SER A 1 104 ? 9.554 -8.737 4.093 1.00 85.06 104 SER A N 1
ATOM 759 C CA . SER A 1 104 ? 10.150 -8.720 5.427 1.00 85.06 104 SER A CA 1
ATOM 760 C C . SER A 1 104 ? 9.678 -9.923 6.254 1.00 85.06 104 SER A C 1
ATOM 762 O O . SER A 1 104 ? 8.568 -10.426 6.069 1.00 85.06 104 SER A O 1
ATOM 764 N N . GLU A 1 105 ? 10.476 -10.363 7.229 1.00 84.75 105 GLU A N 1
ATOM 765 C CA . GLU A 1 105 ? 10.109 -11.472 8.128 1.00 84.75 105 GLU A CA 1
ATOM 766 C C . GLU A 1 105 ? 8.736 -11.261 8.791 1.00 84.75 105 GLU A C 1
ATOM 768 O O . GLU A 1 105 ? 7.949 -12.197 8.936 1.00 84.75 105 GLU A O 1
ATOM 773 N N . ALA A 1 106 ? 8.408 -10.013 9.139 1.00 84.81 106 ALA A N 1
ATOM 774 C CA . ALA A 1 106 ? 7.114 -9.647 9.703 1.00 84.81 106 ALA A CA 1
ATOM 775 C C . ALA A 1 106 ? 5.957 -9.881 8.715 1.00 84.81 106 ALA A C 1
ATOM 777 O O . ALA A 1 106 ? 4.884 -10.343 9.111 1.00 84.81 106 ALA A O 1
ATOM 778 N N . GLU A 1 107 ? 6.163 -9.590 7.431 1.00 86.88 107 GLU A N 1
ATOM 779 C CA . GLU A 1 107 ? 5.179 -9.823 6.374 1.00 86.88 107 GLU A CA 1
ATOM 780 C C . GLU A 1 107 ? 5.048 -11.309 6.046 1.00 86.88 107 GLU A C 1
ATOM 782 O O . GLU A 1 107 ? 3.926 -11.805 5.946 1.00 86.88 107 GLU A O 1
ATOM 787 N N . GLN A 1 108 ? 6.165 -12.039 5.966 1.00 85.62 108 GLN A N 1
ATOM 788 C CA . GLN A 1 108 ? 6.164 -13.493 5.784 1.00 85.62 108 GLN A CA 1
ATOM 789 C C . GLN A 1 108 ? 5.388 -14.179 6.908 1.00 85.62 108 GLN A C 1
ATOM 791 O O . GLN A 1 108 ? 4.484 -14.975 6.647 1.00 85.62 108 GLN A O 1
ATOM 796 N N . GLN A 1 109 ? 5.666 -13.798 8.157 1.00 86.31 109 GLN A N 1
ATOM 797 C CA . GLN A 1 109 ? 4.963 -14.311 9.326 1.00 86.31 109 GLN A CA 1
ATOM 798 C C . GLN A 1 109 ? 3.474 -13.948 9.298 1.00 86.31 109 GLN A C 1
ATOM 800 O O . GLN A 1 109 ? 2.624 -14.770 9.641 1.00 86.31 109 GLN A O 1
ATOM 805 N N . ALA A 1 110 ? 3.131 -12.728 8.877 1.00 85.75 110 ALA A N 1
ATOM 806 C CA . ALA A 1 110 ? 1.744 -12.287 8.783 1.00 85.75 110 ALA A CA 1
ATOM 807 C C . ALA A 1 110 ? 0.943 -13.042 7.715 1.00 85.75 110 ALA A C 1
ATOM 809 O O . ALA A 1 110 ? -0.276 -13.145 7.866 1.00 85.75 110 ALA A O 1
ATOM 810 N N . LEU A 1 111 ? 1.604 -13.528 6.660 1.00 86.56 111 LEU A N 1
ATOM 811 C CA . LEU A 1 111 ? 1.008 -14.332 5.595 1.00 86.56 111 LEU A CA 1
ATOM 812 C C . LEU A 1 111 ? 0.908 -15.805 5.997 1.00 86.56 111 LEU A C 1
ATOM 814 O O . LEU A 1 111 ? -0.154 -16.399 5.842 1.00 86.56 111 LEU A O 1
ATOM 818 N N . SER A 1 112 ? 1.971 -16.372 6.571 1.00 84.88 112 SER A N 1
ATOM 819 C CA . SER A 1 112 ? 2.015 -17.774 7.006 1.00 84.88 112 SER A CA 1
ATOM 820 C C . SER A 1 112 ? 1.115 -18.062 8.211 1.00 84.88 112 SER A C 1
ATOM 822 O O . SER A 1 112 ? 0.572 -19.157 8.330 1.00 84.88 112 SER A O 1
ATOM 824 N N . SER A 1 113 ? 0.917 -17.075 9.091 1.00 85.81 113 SER A N 1
ATOM 825 C CA . SER A 1 113 ? 0.052 -17.204 10.271 1.00 85.81 113 SER A CA 1
ATOM 826 C C . SER A 1 113 ? -1.433 -17.004 9.956 1.00 85.81 113 SER A C 1
ATOM 828 O O . SER A 1 113 ? -2.265 -17.136 10.854 1.00 85.81 113 SER A O 1
ATOM 830 N N . GLU A 1 114 ? -1.791 -16.645 8.721 1.00 86.25 114 GLU A N 1
ATOM 831 C CA . GLU A 1 114 ? -3.173 -16.349 8.357 1.00 86.25 114 GLU A CA 1
ATOM 832 C C . GLU A 1 114 ? -3.898 -17.608 7.849 1.00 86.25 114 GLU A C 1
ATOM 834 O O . GLU A 1 114 ? -3.640 -18.066 6.737 1.00 86.25 114 GLU A O 1
ATOM 839 N N . PRO A 1 115 ? -4.892 -18.138 8.584 1.00 84.88 115 PRO A N 1
ATOM 840 C CA . PRO A 1 115 ? -5.568 -19.385 8.217 1.00 84.88 115 PRO A CA 1
ATOM 841 C C . PRO A 1 115 ? -6.467 -19.261 6.977 1.00 84.88 115 PRO A C 1
ATOM 843 O O . PRO A 1 115 ? -6.918 -20.268 6.435 1.00 84.88 115 PRO A O 1
ATOM 846 N N . LYS A 1 116 ? -6.784 -18.033 6.543 1.00 83.62 116 LYS A N 1
ATOM 847 C CA . LYS A 1 116 ? -7.575 -17.768 5.331 1.00 83.62 116 LYS A CA 1
ATOM 848 C C . LYS A 1 116 ? -6.737 -17.733 4.054 1.00 83.62 116 LYS A C 1
ATOM 850 O O . LYS A 1 116 ? -7.325 -17.715 2.974 1.00 83.62 116 LYS A O 1
ATOM 855 N N . LEU A 1 117 ? -5.413 -17.682 4.172 1.00 86.12 117 LEU A N 1
ATOM 856 C CA . LEU A 1 117 ? -4.497 -17.679 3.041 1.00 86.12 117 LEU A CA 1
ATOM 857 C C . LEU A 1 117 ? -3.899 -19.073 2.871 1.00 86.12 117 LEU A C 1
ATOM 859 O O . LEU A 1 117 ? -3.555 -19.747 3.837 1.00 86.12 117 LEU A O 1
ATOM 863 N N . ILE A 1 118 ? -3.771 -19.502 1.623 1.00 86.56 118 ILE A N 1
ATOM 864 C 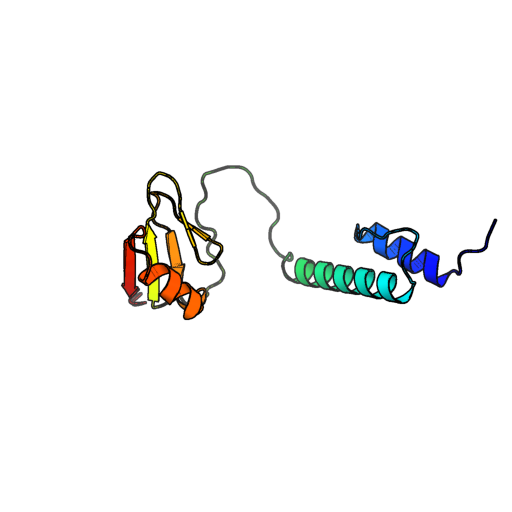CA . ILE A 1 118 ? -3.014 -20.695 1.265 1.00 86.56 118 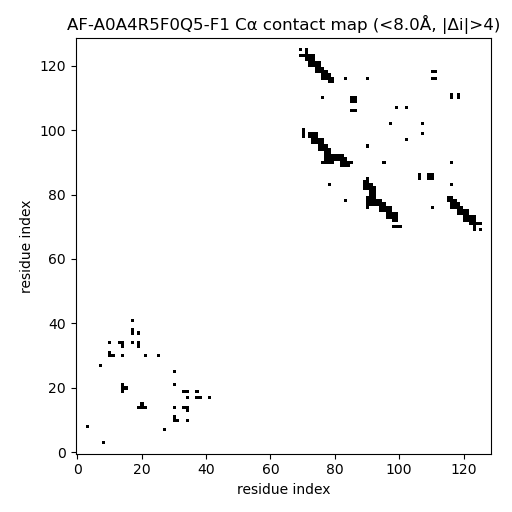ILE A CA 1
ATOM 865 C C . ILE A 1 118 ? -1.628 -20.208 0.869 1.00 86.56 118 ILE A C 1
ATOM 867 O O . ILE A 1 118 ? -1.480 -19.510 -0.133 1.00 86.56 118 ILE A O 1
ATOM 871 N N . VAL A 1 119 ? -0.63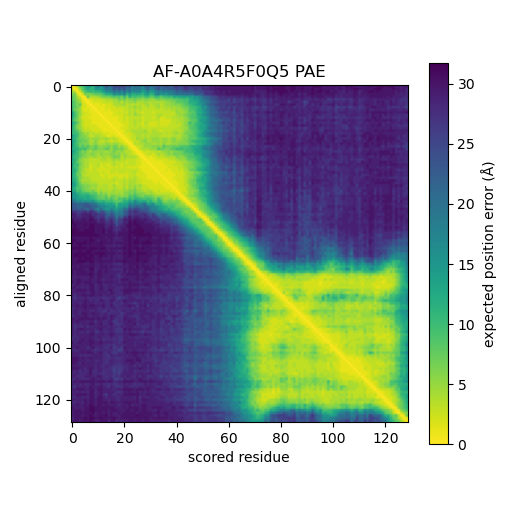1 -20.565 1.671 1.00 87.62 119 VAL A N 1
ATOM 872 C CA . VAL A 1 119 ? 0.764 -20.188 1.449 1.00 87.62 119 VAL A CA 1
ATOM 873 C C . VAL A 1 119 ? 1.556 -21.429 1.061 1.00 87.62 119 VAL A C 1
ATOM 875 O O . VAL A 1 119 ? 1.513 -22.439 1.761 1.00 87.62 119 VAL A O 1
ATOM 878 N N . ALA A 1 120 ? 2.278 -21.351 -0.052 1.00 86.62 120 ALA A N 1
ATOM 879 C CA . ALA A 1 120 ? 3.196 -22.381 -0.511 1.00 86.62 120 ALA A CA 1
ATOM 880 C C . ALA A 1 120 ? 4.575 -21.761 -0.748 1.00 86.62 120 ALA A C 1
ATOM 882 O O . ALA A 1 120 ? 4.727 -20.856 -1.566 1.00 86.62 120 ALA A O 1
ATOM 883 N N . MET A 1 121 ? 5.580 -22.255 -0.028 1.00 81.94 121 MET A N 1
ATOM 884 C CA . MET A 1 121 ? 6.978 -21.927 -0.295 1.00 81.94 121 MET A CA 1
ATOM 885 C C . MET A 1 121 ? 7.467 -22.800 -1.443 1.00 81.94 121 MET A C 1
ATOM 887 O O . MET A 1 121 ? 7.370 -24.026 -1.381 1.00 81.94 121 MET A O 1
ATOM 891 N N . ILE A 1 122 ? 7.963 -22.162 -2.493 1.00 82.81 122 ILE A N 1
ATOM 892 C CA . ILE A 1 122 ? 8.509 -22.827 -3.667 1.00 82.81 122 ILE A CA 1
ATOM 893 C C . ILE A 1 122 ? 9.978 -22.421 -3.733 1.00 82.81 122 ILE A C 1
ATOM 895 O O . ILE A 1 122 ? 10.305 -21.239 -3.832 1.00 82.81 122 ILE A O 1
ATOM 899 N N . ALA A 1 123 ? 10.864 -23.407 -3.616 1.00 77.88 123 ALA A N 1
ATOM 900 C CA . ALA A 1 123 ? 12.256 -23.231 -3.999 1.00 77.88 123 ALA A CA 1
ATOM 901 C C . ALA A 1 123 ? 12.305 -23.266 -5.527 1.00 77.88 123 ALA A C 1
ATOM 903 O O . ALA A 1 123 ? 11.873 -24.250 -6.135 1.00 77.88 123 ALA A O 1
ATOM 904 N N . VAL A 1 124 ? 12.753 -22.175 -6.133 1.00 71.94 124 VAL A N 1
ATOM 905 C CA . VAL A 1 124 ? 13.047 -22.144 -7.560 1.00 71.94 124 VAL A CA 1
ATOM 906 C C . VAL A 1 124 ? 14.509 -22.521 -7.660 1.00 71.94 124 VAL A C 1
ATOM 908 O O . VAL A 1 124 ? 15.389 -21.719 -7.378 1.00 71.94 124 VAL A O 1
ATOM 911 N N . ASP A 1 125 ? 14.767 -23.784 -7.977 1.00 59.47 125 ASP A N 1
ATOM 912 C CA . ASP A 1 125 ? 16.124 -24.224 -8.262 1.00 59.47 125 ASP A CA 1
ATOM 913 C C . ASP A 1 125 ? 16.552 -23.504 -9.548 1.00 59.47 125 ASP A C 1
ATOM 915 O O . ASP A 1 125 ? 16.034 -23.801 -10.628 1.00 59.47 125 ASP A O 1
ATOM 919 N N . GLY A 1 126 ? 17.428 -22.502 -9.428 1.00 56.38 126 GLY A N 1
ATOM 920 C CA . GLY A 1 126 ? 17.971 -21.699 -10.530 1.00 56.38 126 GLY A CA 1
ATOM 921 C C . GLY A 1 126 ? 18.867 -22.488 -11.494 1.00 56.38 126 GLY A C 1
ATOM 922 O O . GLY A 1 126 ? 19.799 -21.936 -12.073 1.00 56.38 126 GLY A O 1
ATOM 923 N N . SER A 1 127 ? 18.608 -23.784 -11.662 1.00 44.31 127 SER A N 1
ATOM 924 C CA . SER A 1 127 ? 19.287 -24.678 -12.589 1.00 44.31 127 SER A CA 1
ATOM 925 C C . SER A 1 127 ? 18.750 -24.445 -14.004 1.00 44.31 127 SER A C 1
ATOM 927 O O . SER A 1 127 ? 17.920 -25.198 -14.514 1.00 44.31 127 SER A O 1
ATOM 929 N N . ILE A 1 128 ? 19.212 -23.368 -14.641 1.00 53.59 128 ILE A N 1
ATOM 930 C CA . ILE A 1 128 ? 19.266 -23.308 -16.103 1.00 53.59 128 ILE A CA 1
ATOM 931 C C . ILE A 1 128 ? 20.569 -24.020 -16.497 1.00 53.59 128 ILE A C 1
ATOM 933 O O . ILE A 1 128 ? 21.642 -23.425 -16.417 1.00 53.59 128 ILE A O 1
ATOM 937 N N . GLU A 1 129 ? 20.477 -25.313 -16.821 1.00 43.97 129 GLU A N 1
ATOM 938 C CA . GLU A 1 129 ? 21.571 -26.088 -17.439 1.00 43.97 129 GLU A CA 1
ATOM 939 C C . GLU A 1 129 ? 21.674 -25.791 -18.944 1.00 43.97 129 GLU A C 1
ATOM 941 O O . GLU A 1 129 ? 20.609 -25.666 -19.600 1.00 43.97 129 GLU A O 1
#

Sequence (129 aa):
MAEKSEARIELETRAHALEVKFAANIGDETLAQRVQEAAEAAQDTAASDAGQSGAAGAAPQPTPLPDLPIPDQIMRVIGPKGGFRRAGRTFGPEPVDIPLEDLSEAEQQALSSEPKLIVAMIAVDGSIE

Solvent-accessible surface area (backbone atoms only — not comparable to full-atom values): 8090 Å² total; per-residue (Å²): 134,82,83,73,54,67,72,57,54,54,45,51,49,49,15,57,75,64,68,50,87,76,63,97,87,59,54,71,69,61,51,47,52,52,36,48,53,46,50,49,53,52,48,56,49,54,73,68,58,85,73,78,86,85,82,82,94,70,79,91,64,81,72,81,65,77,93,61,80,75,59,53,42,32,39,34,36,29,22,43,83,85,49,42,80,54,79,97,41,76,28,31,64,58,75,43,78,38,47,48,89,84,39,54,71,71,38,49,48,58,50,70,71,32,89,72,43,49,70,46,82,42,75,41,78,83,77,82,126

Radius of gyration: 23.07 Å; Cα contacts (8 Å, |Δi|>4): 126; chains: 1; bounding box: 35×72×39 Å

Organism: NCBI:txid2546227